Protein AF-A0A7S4NKN6-F1 (afdb_monomer)

Organism: NCBI:txid180227

Solvent-accessible surface area (backbone atoms only — not comparable to full-atom values): 6302 Å² total; per-residue (Å²): 134,82,79,82,77,83,79,79,69,49,78,44,83,34,17,87,43,67,67,59,41,53,52,51,54,52,53,52,48,53,54,47,54,75,71,46,76,62,49,96,92,39,101,59,58,79,78,75,58,70,44,78,43,68,45,63,37,67,64,44,52,49,22,59,76,71,64,37,59,69,61,40,53,46,52,67,59,51,69,74,57,56,79,89,78,58,84,87,81,88,77,87,83,80,84,79,131

Nearest PDB structures (foldseek):
  2zsk-assembly1_B  TM=7.047E-01  e=9.360E-02  Pyrococcus horikoshii OT3
  3ugt-assembly2_C  TM=3.953E-01  e=3.297E+00  Saccharomyces cerevisiae S288C

Sequence (97 aa):
MSSEKKVPVVGILTGISYVSGIDYYSNINEIYTSLVPKHPDEPMAPNPPLLMSSINCADYAHGLCEKDWERVIKLFFSSSLDPCLFHPVFLFLTFSS

Structure (mmCIF, N/CA/C/O backbone):
data_AF-A0A7S4NKN6-F1
#
_entry.id   AF-A0A7S4NKN6-F1
#
loop_
_atom_site.group_PDB
_atom_site.id
_atom_site.type_symbol
_atom_site.label_atom_id
_atom_site.label_alt_id
_atom_site.label_comp_id
_atom_site.label_asym_id
_atom_site.label_entity_id
_atom_site.label_seq_id
_atom_site.pdbx_PDB_ins_code
_atom_site.Cartn_x
_atom_site.Cartn_y
_atom_site.Cartn_z
_atom_site.occupancy
_atom_site.B_iso_or_equiv
_atom_site.auth_seq_id
_atom_site.auth_comp_id
_atom_site.auth_asym_id
_atom_site.auth_atom_id
_atom_site.pdbx_PDB_model_num
ATOM 1 N N . MET A 1 1 ? -33.092 10.106 17.250 1.00 37.88 1 MET A N 1
ATOM 2 C CA . MET A 1 1 ? -32.488 9.643 15.982 1.00 37.88 1 MET A CA 1
ATOM 3 C C . MET A 1 1 ? -31.014 9.997 16.012 1.00 37.88 1 MET A C 1
ATOM 5 O O . MET A 1 1 ? -30.687 11.166 15.852 1.00 37.88 1 MET A O 1
ATOM 9 N N . SER A 1 2 ? -30.142 9.036 16.329 1.00 44.53 2 SER A N 1
ATOM 10 C CA . SER A 1 2 ? -28.69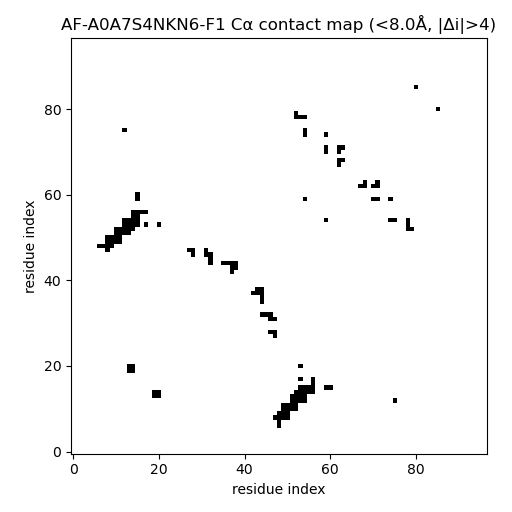5 9.240 16.228 1.00 44.53 2 SER A CA 1
ATOM 11 C C . SER A 1 2 ? -28.314 9.230 14.752 1.00 44.53 2 SER A C 1
ATOM 13 O O . SER A 1 2 ? -28.629 8.275 14.045 1.00 44.53 2 SER A O 1
ATOM 15 N N . SER A 1 3 ? -27.672 10.289 14.279 1.00 54.44 3 SER A N 1
ATOM 16 C CA . SER A 1 3 ? -27.016 10.293 12.978 1.00 54.44 3 SER A CA 1
ATOM 17 C C . SER A 1 3 ? -25.928 9.215 12.968 1.00 54.44 3 SER A C 1
ATOM 19 O O . SER A 1 3 ? -24.989 9.274 13.762 1.00 54.44 3 SER A O 1
ATOM 21 N N . GLU A 1 4 ? -26.052 8.212 12.096 1.00 60.62 4 GLU A N 1
ATOM 22 C CA . GLU A 1 4 ? -24.955 7.283 11.817 1.00 60.62 4 GLU A CA 1
ATOM 23 C C . GLU A 1 4 ? -23.761 8.092 11.301 1.00 60.62 4 GLU A C 1
ATOM 25 O O . GLU A 1 4 ? -23.796 8.687 10.220 1.00 60.62 4 GLU A O 1
ATOM 30 N N . LYS A 1 5 ? -22.693 8.160 12.100 1.00 66.75 5 LYS A N 1
ATOM 31 C CA . LYS A 1 5 ? -21.423 8.720 11.646 1.00 66.75 5 LYS A CA 1
ATOM 32 C C . LYS A 1 5 ? -20.816 7.744 10.649 1.00 66.75 5 LYS A C 1
ATOM 34 O O . LYS A 1 5 ? -20.393 6.655 11.021 1.00 66.75 5 LYS A O 1
ATOM 39 N N . LYS A 1 6 ? -20.752 8.157 9.384 1.00 76.06 6 LYS A N 1
ATOM 40 C CA . LYS A 1 6 ? -20.067 7.406 8.333 1.00 76.06 6 LYS A CA 1
ATOM 41 C C . LYS A 1 6 ? -18.591 7.260 8.710 1.00 76.06 6 LYS A C 1
ATOM 43 O O . LYS A 1 6 ? -17.887 8.263 8.828 1.00 76.06 6 LYS A O 1
ATOM 48 N N . VAL A 1 7 ? -18.142 6.028 8.932 1.00 78.06 7 VAL A N 1
ATOM 49 C CA . VAL A 1 7 ? -16.738 5.748 9.250 1.00 78.06 7 VAL A CA 1
ATOM 50 C C . VAL A 1 7 ? -15.919 5.922 7.964 1.00 78.06 7 VAL A C 1
ATOM 52 O O . VAL A 1 7 ? -16.274 5.324 6.945 1.00 78.06 7 VAL A O 1
ATOM 55 N N . PRO A 1 8 ? -14.873 6.767 7.955 1.00 85.94 8 PRO A N 1
ATOM 56 C CA . PRO A 1 8 ? -14.046 6.961 6.769 1.00 85.94 8 PRO A CA 1
ATOM 57 C C . PRO A 1 8 ? -13.258 5.685 6.452 1.00 85.94 8 PRO A C 1
ATOM 59 O O . PRO A 1 8 ? -12.688 5.079 7.354 1.00 85.94 8 PRO A O 1
ATOM 62 N N . VAL A 1 9 ? -13.215 5.302 5.173 1.00 89.94 9 VAL A N 1
ATOM 63 C CA . VAL A 1 9 ? -12.437 4.156 4.671 1.00 89.94 9 VAL A CA 1
ATOM 64 C C . VAL A 1 9 ? -11.098 4.659 4.141 1.00 89.94 9 VAL A C 1
ATOM 66 O O . VAL A 1 9 ? -11.068 5.632 3.385 1.00 89.94 9 VAL A O 1
ATOM 69 N N . VAL A 1 10 ? -10.000 3.995 4.500 1.00 89.06 10 VAL A N 1
ATOM 70 C CA . VAL A 1 10 ? -8.665 4.319 3.974 1.00 89.06 10 VAL A CA 1
ATOM 71 C C . VAL A 1 10 ? -8.349 3.415 2.786 1.00 89.06 10 VAL A C 1
ATOM 73 O O . VAL A 1 10 ? -8.360 2.195 2.915 1.00 89.06 10 VAL A O 1
ATOM 76 N N . GLY A 1 11 ? -8.061 4.018 1.632 1.00 90.44 11 GLY A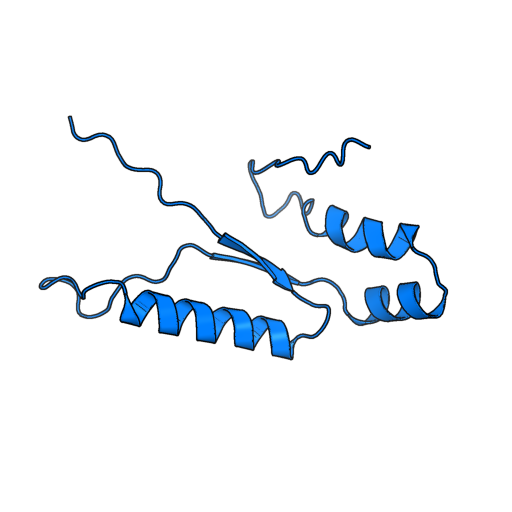 N 1
ATOM 77 C CA . GLY A 1 11 ? -7.570 3.319 0.444 1.00 90.44 11 GLY A CA 1
ATOM 78 C C . GLY A 1 11 ? -6.043 3.287 0.404 1.00 90.44 11 GLY A C 1
ATOM 79 O O . GLY A 1 11 ? -5.401 4.323 0.559 1.00 90.44 11 GLY A O 1
ATOM 80 N N . ILE A 1 12 ? -5.463 2.113 0.173 1.00 88.69 12 ILE A N 1
ATOM 81 C CA . ILE A 1 12 ? -4.021 1.886 0.083 1.00 88.69 12 ILE A CA 1
ATOM 82 C C . ILE A 1 12 ? -3.727 1.250 -1.272 1.00 88.69 12 ILE A C 1
ATOM 84 O O . ILE A 1 12 ? -4.134 0.120 -1.547 1.00 88.69 12 ILE A O 1
ATOM 88 N N . LEU A 1 13 ? -3.000 1.973 -2.117 1.00 87.88 13 LEU A N 1
ATOM 89 C CA . LEU A 1 13 ? -2.467 1.427 -3.356 1.00 87.88 13 LEU A CA 1
ATOM 90 C C . LEU A 1 13 ? -1.049 0.903 -3.099 1.00 87.88 13 LEU A C 1
ATOM 92 O O . LEU A 1 13 ? -0.145 1.662 -2.754 1.00 87.88 13 LEU A O 1
ATOM 96 N N . THR A 1 14 ? -0.877 -0.405 -3.232 1.00 87.62 14 THR A N 1
ATOM 97 C CA . THR A 1 14 ? 0.356 -1.153 -2.973 1.00 87.62 14 THR A CA 1
ATOM 98 C C . THR A 1 14 ? 0.884 -1.761 -4.279 1.00 87.62 14 THR A C 1
ATOM 100 O O . THR A 1 14 ? 0.443 -1.397 -5.369 1.00 87.62 14 THR A O 1
ATOM 103 N N . GLY A 1 15 ? 1.861 -2.668 -4.207 1.00 79.88 15 GLY A N 1
ATOM 104 C CA . GLY A 1 15 ? 2.338 -3.394 -5.388 1.00 79.88 15 GLY A CA 1
ATOM 105 C C . GLY A 1 15 ? 3.512 -2.748 -6.120 1.00 79.88 15 GLY A C 1
ATOM 106 O O . GLY A 1 15 ? 4.009 -3.319 -7.079 1.00 79.88 15 GLY A O 1
ATOM 107 N N . ILE A 1 16 ? 4.040 -1.616 -5.638 1.00 82.06 16 ILE A N 1
ATOM 108 C CA . ILE A 1 16 ? 5.416 -1.190 -5.976 1.00 82.06 16 ILE A CA 1
ATOM 109 C C . ILE A 1 16 ? 6.425 -2.182 -5.364 1.00 82.06 16 ILE A C 1
ATOM 111 O O . ILE A 1 16 ? 7.458 -2.493 -5.949 1.00 82.06 16 ILE A O 1
ATOM 115 N N . SER A 1 17 ? 6.072 -2.734 -4.201 1.00 78.69 17 SER A N 1
ATOM 116 C CA . SER A 1 17 ? 6.649 -3.927 -3.587 1.00 78.69 17 SER A CA 1
ATOM 117 C C . SER A 1 17 ? 5.531 -4.660 -2.841 1.00 78.69 17 SER A C 1
ATOM 119 O O . SER A 1 17 ? 4.687 -4.022 -2.214 1.00 78.69 17 SER A O 1
ATOM 121 N N . TYR A 1 18 ? 5.496 -5.993 -2.907 1.00 76.31 18 TYR A N 1
ATOM 122 C CA . TYR A 1 18 ? 4.529 -6.786 -2.133 1.00 76.31 18 TYR A CA 1
ATOM 123 C C . TYR A 1 18 ? 4.770 -6.653 -0.622 1.00 76.31 18 TYR A C 1
ATOM 125 O O . TYR A 1 18 ? 3.823 -6.552 0.155 1.00 76.31 18 TYR A O 1
ATOM 133 N N . VAL A 1 19 ? 6.043 -6.588 -0.217 1.00 83.94 19 VAL A N 1
ATOM 134 C CA . VAL A 1 19 ? 6.447 -6.510 1.195 1.00 83.94 19 VAL A CA 1
ATOM 135 C C . VAL A 1 19 ? 5.892 -5.245 1.846 1.00 83.94 19 VAL A C 1
ATOM 137 O O . VAL A 1 19 ? 5.265 -5.324 2.897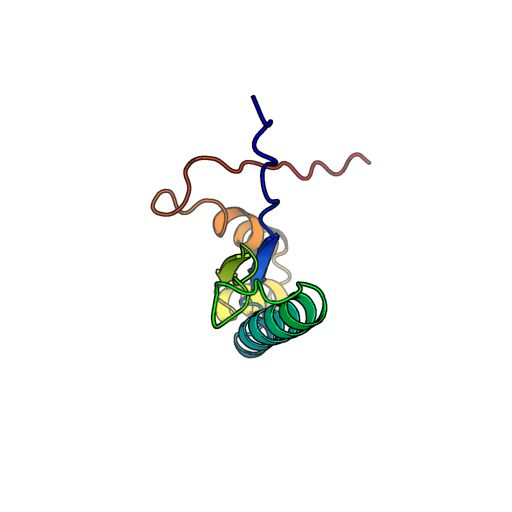 1.00 83.94 19 VAL A O 1
ATOM 140 N N . SER A 1 20 ? 6.001 -4.097 1.169 1.00 82.44 20 SER A N 1
ATOM 141 C CA . SER A 1 20 ? 5.488 -2.839 1.719 1.00 82.44 20 SER A CA 1
ATOM 142 C C . SER A 1 20 ? 3.968 -2.845 1.887 1.00 82.44 20 SER A C 1
ATOM 144 O O . SER A 1 20 ? 3.458 -2.218 2.809 1.00 82.44 20 SER A O 1
ATOM 146 N N . GLY A 1 21 ? 3.231 -3.580 1.046 1.00 86.50 21 GLY A N 1
ATOM 147 C CA . GLY A 1 21 ? 1.788 -3.753 1.208 1.00 86.50 21 GLY A CA 1
ATOM 148 C C . GLY A 1 21 ? 1.421 -4.433 2.529 1.00 86.50 21 GLY A C 1
ATOM 149 O O . GLY A 1 21 ? 0.540 -3.948 3.237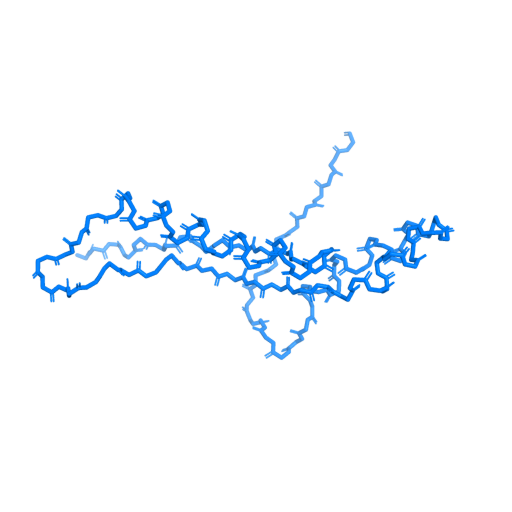 1.00 86.50 21 GLY A O 1
ATOM 150 N N . ILE A 1 22 ? 2.127 -5.507 2.892 1.00 89.44 22 ILE A N 1
ATOM 151 C CA . ILE A 1 22 ? 1.934 -6.193 4.180 1.00 89.44 22 ILE A CA 1
ATOM 152 C C . ILE A 1 22 ? 2.278 -5.258 5.339 1.00 89.44 22 ILE A C 1
ATOM 154 O O . ILE A 1 22 ? 1.505 -5.154 6.294 1.00 89.44 22 ILE A O 1
ATOM 158 N N . ASP A 1 23 ? 3.402 -4.549 5.236 1.00 92.00 23 ASP A N 1
ATOM 159 C CA . ASP A 1 23 ? 3.869 -3.652 6.292 1.00 92.00 23 ASP A CA 1
ATOM 160 C C . ASP A 1 23 ? 2.864 -2.522 6.553 1.00 92.00 23 ASP A C 1
ATOM 162 O O . ASP A 1 23 ? 2.604 -2.179 7.707 1.00 92.00 23 ASP A O 1
ATOM 166 N N . TYR A 1 24 ? 2.244 -1.966 5.504 1.00 90.56 24 TYR A N 1
ATOM 167 C CA . TYR A 1 24 ? 1.173 -0.981 5.668 1.00 90.56 24 TYR A CA 1
ATOM 168 C C . TYR A 1 24 ? -0.031 -1.569 6.399 1.00 90.56 24 TYR A C 1
ATOM 170 O O . TYR A 1 24 ? -0.543 -0.938 7.322 1.00 90.56 24 TYR A O 1
ATOM 178 N N . TYR A 1 25 ? -0.469 -2.773 6.026 1.00 91.00 25 TYR A N 1
ATOM 179 C CA . TYR A 1 25 ? -1.591 -3.423 6.697 1.00 91.00 25 TYR A CA 1
ATOM 180 C C . TYR A 1 25 ? -1.306 -3.649 8.188 1.00 91.00 25 TYR A C 1
ATOM 182 O O . TYR A 1 25 ? -2.120 -3.247 9.021 1.00 91.00 25 TYR A O 1
ATOM 190 N N . SER A 1 26 ? -0.157 -4.242 8.536 1.00 92.75 26 SER A N 1
ATOM 191 C CA . SER A 1 26 ? 0.185 -4.548 9.934 1.00 92.75 26 SER A CA 1
ATOM 192 C C . SER A 1 26 ? 0.276 -3.279 10.774 1.00 92.75 26 SER A C 1
ATOM 194 O O . SER A 1 26 ? -0.451 -3.134 11.756 1.00 92.75 26 SER A O 1
ATOM 196 N N . ASN A 1 27 ? 1.078 -2.306 10.330 1.00 93.50 27 ASN A N 1
ATOM 197 C CA . ASN A 1 27 ? 1.319 -1.080 11.089 1.00 93.50 27 ASN A CA 1
ATOM 198 C C . ASN A 1 27 ? 0.037 -0.264 11.303 1.00 93.50 27 ASN A C 1
ATOM 200 O O . ASN A 1 27 ? -0.179 0.270 12.389 1.00 93.50 27 ASN A O 1
ATOM 204 N N . ILE A 1 28 ? -0.842 -0.171 10.296 1.00 91.94 28 ILE A N 1
ATOM 205 C CA . ILE A 1 28 ? -2.113 0.554 10.444 1.00 91.94 28 ILE A CA 1
ATOM 206 C C . ILE A 1 28 ? -3.017 -0.138 11.465 1.00 91.94 28 ILE A C 1
ATOM 208 O O . ILE A 1 28 ? -3.600 0.542 12.309 1.00 91.94 28 ILE A O 1
ATOM 212 N N . ASN A 1 29 ? -3.125 -1.468 11.418 1.00 91.00 29 ASN A N 1
ATOM 213 C CA . ASN A 1 29 ? -3.932 -2.220 12.380 1.00 91.00 29 ASN A CA 1
ATOM 214 C C . ASN A 1 29 ? -3.368 -2.108 13.804 1.00 91.00 29 ASN A C 1
ATOM 216 O O . ASN A 1 29 ? -4.136 -1.914 14.746 1.00 91.00 29 ASN A O 1
ATOM 220 N N . GLU A 1 30 ? -2.048 -2.173 13.971 1.00 91.75 30 GLU A N 1
ATOM 221 C CA . GLU A 1 30 ? -1.382 -2.015 15.269 1.00 91.75 30 GLU A CA 1
ATOM 222 C C . GLU A 1 30 ? -1.622 -0.625 15.864 1.00 91.75 30 GLU A C 1
ATOM 224 O O . GLU A 1 30 ? -2.074 -0.503 17.007 1.00 91.75 30 GLU A O 1
ATOM 229 N N . ILE A 1 31 ? -1.405 0.429 15.070 1.00 91.06 31 ILE A N 1
ATOM 230 C CA . ILE A 1 31 ? -1.658 1.811 15.488 1.00 91.06 31 ILE A CA 1
ATOM 231 C C . ILE A 1 31 ? -3.140 1.995 15.821 1.00 91.06 31 ILE A C 1
ATOM 233 O O . ILE A 1 31 ? -3.462 2.520 16.886 1.00 91.06 31 ILE A O 1
ATOM 237 N N . TYR A 1 32 ? -4.052 1.533 14.963 1.00 89.31 32 TYR A N 1
ATOM 238 C CA . TYR A 1 32 ? -5.491 1.655 15.198 1.00 89.31 32 TYR A CA 1
ATOM 239 C C . TYR A 1 32 ? -5.912 0.957 16.494 1.00 89.31 32 TYR A C 1
ATOM 241 O O . TYR A 1 32 ? -6.592 1.554 17.326 1.00 89.31 32 TYR A O 1
ATOM 249 N N . THR A 1 33 ? -5.436 -0.268 16.713 1.00 87.38 33 THR A N 1
ATOM 250 C CA . THR A 1 33 ? -5.731 -1.049 17.921 1.00 87.38 33 THR A CA 1
ATOM 251 C C . THR A 1 33 ? -5.169 -0.390 19.182 1.00 87.38 33 THR A C 1
ATOM 253 O O . THR A 1 33 ? -5.761 -0.514 20.251 1.00 87.38 33 THR A O 1
ATOM 256 N N . SER A 1 34 ? -4.054 0.343 19.082 1.00 87.81 34 SER A N 1
ATOM 257 C CA . SER A 1 34 ? -3.506 1.110 20.211 1.00 87.81 34 SER A CA 1
ATOM 258 C C . SER A 1 34 ? -4.356 2.333 20.588 1.00 87.81 34 SER 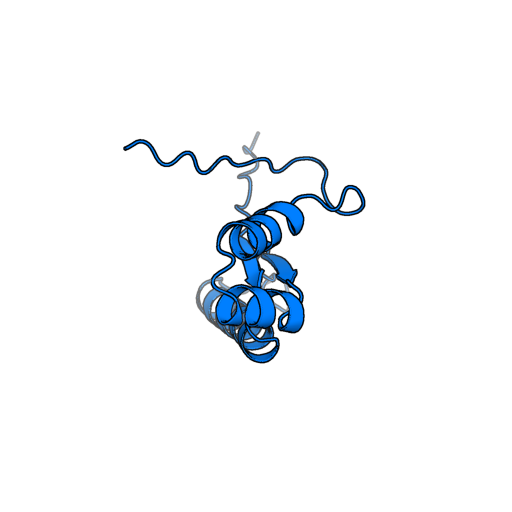A C 1
ATOM 260 O O . SER A 1 34 ? -4.332 2.770 21.738 1.00 87.81 34 SER A O 1
ATOM 262 N N . LEU A 1 35 ? -5.109 2.880 19.629 1.00 88.00 35 LEU A N 1
ATOM 263 C CA . LEU A 1 35 ? -5.891 4.108 19.781 1.00 88.00 35 LEU A CA 1
ATOM 264 C C . LEU A 1 35 ? -7.367 3.841 20.083 1.00 88.00 35 LEU A C 1
ATOM 266 O O . LEU A 1 35 ? -8.020 4.670 20.718 1.00 88.00 35 LEU A O 1
ATOM 270 N N . VAL A 1 36 ? -7.907 2.714 19.613 1.00 83.12 36 VAL A N 1
ATOM 271 C CA . VAL A 1 36 ? -9.314 2.365 19.798 1.00 83.12 36 VAL A CA 1
ATOM 272 C C . VAL A 1 36 ? -9.479 1.533 21.068 1.00 83.12 36 VAL A C 1
ATOM 274 O O . VAL A 1 36 ? -8.958 0.419 21.152 1.00 83.12 36 VAL A O 1
ATOM 277 N N . PRO A 1 37 ? -10.205 2.052 22.075 1.00 73.50 37 PRO A N 1
ATOM 278 C CA . PRO A 1 37 ? -10.436 1.314 23.302 1.00 73.50 37 PRO A CA 1
ATOM 279 C C . PRO A 1 37 ? -11.252 0.056 23.009 1.00 73.50 37 PRO A C 1
ATOM 281 O O . PRO A 1 37 ? -12.210 0.077 22.236 1.00 73.50 37 PRO A O 1
ATOM 284 N N . LYS A 1 38 ? -10.881 -1.044 23.665 1.00 76.88 38 LYS A N 1
ATOM 285 C CA . LYS A 1 38 ? -11.648 -2.290 23.610 1.00 76.88 38 LYS A CA 1
ATOM 286 C C . LYS A 1 38 ? -13.020 -2.050 24.232 1.00 76.88 38 LYS A C 1
ATOM 288 O O . LYS A 1 38 ? -13.104 -1.527 25.346 1.00 76.88 38 LYS A O 1
ATOM 293 N N . HIS A 1 39 ? -14.081 -2.417 23.520 1.00 74.88 39 HIS A N 1
ATOM 294 C CA . HIS A 1 39 ? -15.421 -2.368 24.088 1.00 74.88 39 HIS A CA 1
ATOM 295 C C . HIS A 1 39 ? -15.540 -3.452 25.176 1.00 74.88 39 HIS A C 1
ATOM 297 O O . HIS A 1 39 ? -15.031 -4.551 24.967 1.00 74.88 39 HIS A O 1
ATOM 303 N N . PRO A 1 40 ? -16.192 -3.195 26.325 1.00 75.38 40 PRO A N 1
ATOM 304 C CA . PRO A 1 40 ? -16.339 -4.197 27.388 1.00 75.38 40 PRO A CA 1
ATOM 305 C C . PRO A 1 40 ? -17.021 -5.490 26.920 1.00 75.38 40 PRO A C 1
ATOM 307 O O . PRO A 1 40 ? -16.744 -6.561 27.453 1.00 75.38 40 PRO A O 1
ATOM 310 N N . ASP A 1 41 ? -17.889 -5.370 25.913 1.00 82.06 41 ASP A N 1
ATOM 311 C CA . ASP A 1 41 ? -18.690 -6.470 25.368 1.00 82.06 41 ASP A CA 1
ATOM 312 C 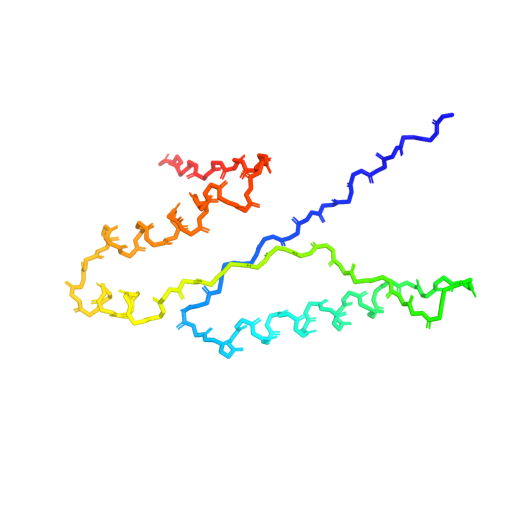C . ASP A 1 41 ? -18.034 -7.171 24.165 1.00 82.06 41 ASP A C 1
ATOM 314 O O . ASP A 1 41 ? -18.555 -8.176 23.683 1.00 82.06 41 ASP A O 1
ATOM 318 N N . GLU A 1 42 ? -16.896 -6.667 23.672 1.00 78.00 42 GLU A N 1
ATOM 319 C CA . GLU A 1 42 ? -16.180 -7.254 22.537 1.00 78.00 42 GLU A CA 1
ATOM 320 C C . GLU A 1 42 ? -14.790 -7.749 22.967 1.00 78.00 42 GLU A C 1
ATOM 322 O O . GLU A 1 42 ? -13.983 -6.984 23.499 1.00 78.00 42 GLU A O 1
ATOM 327 N N . PRO A 1 43 ? -14.446 -9.025 22.713 1.00 77.94 43 PRO A N 1
ATOM 328 C CA . PRO A 1 43 ? -13.157 -9.579 23.129 1.00 77.94 43 PRO A CA 1
ATOM 329 C C . PRO A 1 43 ? -11.961 -8.969 22.375 1.00 77.94 43 PRO A C 1
ATOM 331 O O . PRO A 1 43 ? -10.820 -9.081 22.831 1.00 77.94 43 PRO A O 1
ATOM 334 N N . MET A 1 44 ? -12.198 -8.328 21.227 1.00 77.12 44 MET A N 1
ATOM 335 C CA . MET A 1 44 ? -11.182 -7.686 20.393 1.00 77.12 44 MET A CA 1
ATOM 336 C C . MET A 1 44 ? -11.706 -6.357 19.854 1.00 77.12 44 MET A C 1
ATOM 338 O O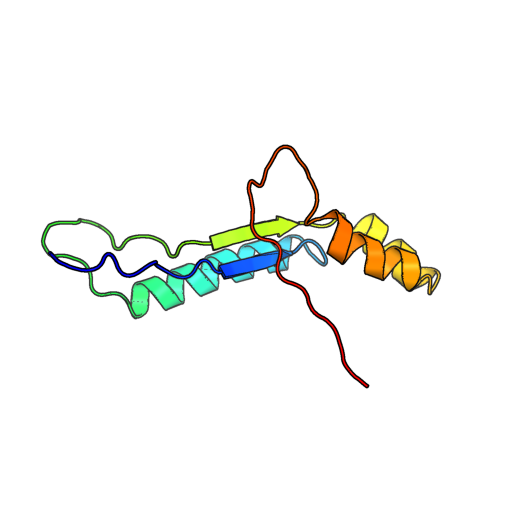 . MET A 1 44 ? -12.900 -6.223 19.614 1.00 77.12 44 MET A O 1
ATOM 342 N N . ALA A 1 45 ? -10.808 -5.391 19.649 1.00 80.44 45 ALA A N 1
ATOM 343 C CA . ALA A 1 45 ? -11.162 -4.154 18.963 1.00 80.44 45 ALA A CA 1
ATOM 344 C C . ALA A 1 45 ? -11.495 -4.447 17.484 1.00 80.44 45 ALA A C 1
ATOM 346 O O . ALA A 1 45 ? -10.891 -5.354 16.900 1.00 80.44 45 ALA A O 1
ATOM 347 N N . PRO A 1 46 ? -12.419 -3.694 16.865 1.00 83.44 46 PRO A N 1
ATOM 348 C CA . PRO A 1 46 ? -12.687 -3.822 15.440 1.00 83.44 46 PRO A CA 1
ATOM 349 C C . PRO A 1 46 ? -11.452 -3.427 14.625 1.00 83.44 46 PRO A C 1
ATOM 351 O O . PRO A 1 46 ? -10.666 -2.577 15.039 1.00 83.44 46 PRO A O 1
ATOM 354 N N . ASN A 1 47 ? -11.298 -4.008 13.437 1.00 85.31 47 ASN A N 1
ATOM 355 C CA . ASN A 1 47 ? -10.271 -3.560 12.499 1.00 85.31 47 ASN A CA 1
ATOM 356 C C . ASN A 1 47 ? -10.691 -2.227 11.852 1.00 85.31 47 ASN A C 1
ATOM 358 O O . ASN A 1 47 ? -11.887 -2.001 11.627 1.00 85.31 47 ASN A O 1
ATOM 362 N N . PRO A 1 48 ? -9.734 -1.356 11.490 1.00 88.94 48 PRO A N 1
ATOM 363 C CA . PRO A 1 48 ? -10.033 -0.185 10.684 1.00 88.94 48 PRO A CA 1
ATOM 364 C C . PRO A 1 48 ? -10.620 -0.603 9.324 1.00 88.94 48 PRO A C 1
ATOM 366 O O . PRO A 1 48 ? -10.190 -1.603 8.742 1.00 88.94 48 PRO A O 1
ATOM 369 N N . PRO A 1 49 ? -11.569 0.164 8.763 1.00 90.19 49 PRO A N 1
ATOM 370 C CA . PRO A 1 49 ? -12.051 -0.073 7.410 1.00 90.19 49 PRO A CA 1
ATOM 371 C C . PRO A 1 49 ? -10.979 0.337 6.390 1.00 90.19 49 PRO A C 1
ATOM 373 O O . PRO A 1 49 ? -10.744 1.524 6.142 1.00 90.19 49 PRO A O 1
ATOM 376 N N . LEU A 1 50 ? -10.331 -0.666 5.797 1.00 91.06 50 LEU A N 1
ATOM 377 C CA . LEU A 1 50 ? -9.261 -0.508 4.814 1.00 91.06 50 LEU A CA 1
ATOM 378 C C . LEU A 1 50 ? -9.668 -1.104 3.465 1.00 91.06 50 LEU A C 1
ATOM 380 O O . LEU A 1 50 ? -10.250 -2.186 3.401 1.00 91.06 50 LEU A O 1
ATOM 384 N N . LEU A 1 51 ? -9.298 -0.419 2.387 1.00 91.25 51 LEU A N 1
ATOM 385 C CA . LEU A 1 51 ? -9.318 -0.938 1.028 1.00 91.25 51 LEU A CA 1
ATOM 386 C C . LEU A 1 51 ? -7.885 -1.012 0.516 1.00 91.25 51 LEU A C 1
ATOM 388 O O . LEU A 1 51 ? -7.188 -0.003 0.513 1.00 91.25 51 LEU A O 1
ATOM 392 N N . MET A 1 52 ? -7.455 -2.177 0.045 1.00 88.12 52 MET A N 1
ATOM 393 C CA . MET A 1 52 ? -6.110 -2.357 -0.496 1.00 88.12 52 MET A CA 1
ATOM 394 C C . MET A 1 52 ? -6.185 -2.880 -1.926 1.00 88.12 52 MET A C 1
ATOM 396 O O . MET A 1 52 ? -6.891 -3.849 -2.192 1.00 88.12 52 MET A O 1
ATOM 400 N N . SER A 1 53 ? -5.450 -2.245 -2.834 1.00 87.56 53 SER A N 1
ATOM 401 C CA . SER A 1 53 ? -5.276 -2.682 -4.223 1.00 87.56 53 SER A CA 1
ATOM 402 C C . SER A 1 53 ? -3.784 -2.753 -4.521 1.00 87.56 53 SER A C 1
ATOM 404 O O . SER A 1 53 ? -3.038 -1.895 -4.060 1.00 87.56 53 SER A O 1
ATOM 406 N N . SER A 1 54 ? -3.333 -3.774 -5.246 1.00 88.06 54 SER A N 1
ATOM 407 C CA . SER A 1 54 ? -1.918 -3.967 -5.576 1.00 88.06 54 SER A CA 1
ATOM 408 C C . SER A 1 54 ? -1.724 -3.887 -7.079 1.00 88.06 54 SER A C 1
ATOM 410 O O . SER A 1 54 ? -2.373 -4.617 -7.823 1.00 88.06 54 SER A O 1
ATOM 412 N N . ILE A 1 55 ? -0.776 -3.063 -7.519 1.00 88.56 55 ILE A N 1
ATOM 413 C CA . ILE A 1 55 ? -0.354 -3.031 -8.922 1.00 88.56 55 ILE A CA 1
ATOM 414 C C . ILE A 1 55 ? 0.618 -4.179 -9.226 1.00 88.56 55 ILE A C 1
ATOM 416 O O . ILE A 1 55 ? 1.255 -4.727 -8.322 1.00 88.56 55 ILE A O 1
ATOM 420 N N . ASN A 1 56 ? 0.768 -4.535 -10.504 1.00 87.56 56 ASN A N 1
ATOM 421 C CA . ASN A 1 56 ? 1.827 -5.446 -10.930 1.00 87.56 56 ASN A CA 1
ATOM 422 C C . ASN A 1 56 ? 3.189 -4.733 -10.852 1.00 87.56 56 ASN A C 1
ATOM 424 O O . ASN A 1 56 ? 3.475 -3.830 -11.644 1.00 87.56 56 ASN A O 1
ATOM 428 N N . CYS A 1 57 ? 4.040 -5.157 -9.914 1.00 89.44 57 CYS A N 1
ATOM 429 C CA . CYS A 1 57 ? 5.360 -4.560 -9.700 1.00 89.44 57 CYS A CA 1
ATOM 430 C C . CYS A 1 57 ? 6.264 -4.659 -10.935 1.00 89.44 57 CYS A C 1
ATOM 432 O O . CYS A 1 57 ? 7.060 -3.752 -11.181 1.00 89.44 57 CYS A O 1
ATOM 434 N N . ALA A 1 58 ? 6.131 -5.728 -11.726 1.00 89.50 58 ALA A N 1
ATOM 435 C CA . ALA A 1 58 ? 6.940 -5.939 -12.919 1.00 89.50 58 ALA A CA 1
ATOM 436 C C . ALA A 1 58 ? 6.590 -4.918 -14.007 1.00 89.50 58 ALA A C 1
ATOM 438 O O . ALA A 1 58 ? 7.489 -4.304 -14.577 1.00 89.50 58 ALA A O 1
ATOM 439 N N . ASP A 1 59 ? 5.297 -4.678 -14.242 1.00 89.62 59 ASP A N 1
ATOM 440 C CA . ASP A 1 59 ? 4.832 -3.680 -15.212 1.00 89.62 59 ASP A CA 1
ATOM 441 C C . ASP A 1 59 ? 5.224 -2.261 -14.802 1.00 89.62 59 ASP A C 1
ATOM 443 O O . ASP A 1 59 ? 5.647 -1.462 -15.640 1.00 89.62 59 ASP A O 1
ATOM 447 N N . TYR A 1 60 ? 5.128 -1.965 -13.504 1.00 89.88 60 TYR A N 1
ATOM 448 C CA . TYR A 1 60 ? 5.571 -0.695 -12.943 1.00 89.88 60 TYR A CA 1
ATOM 449 C C . TYR A 1 60 ? 7.079 -0.486 -13.137 1.00 89.88 60 TYR A C 1
ATOM 451 O O . TYR A 1 60 ? 7.495 0.536 -13.682 1.00 89.88 60 TYR A O 1
ATOM 459 N N . ALA A 1 61 ? 7.902 -1.464 -12.746 1.00 91.38 61 ALA A N 1
ATOM 460 C CA . ALA A 1 61 ? 9.355 -1.386 -12.881 1.00 91.38 61 ALA A CA 1
ATOM 461 C C . ALA A 1 61 ? 9.789 -1.269 -14.348 1.00 91.38 61 ALA A C 1
ATOM 463 O O . ALA A 1 61 ? 10.677 -0.483 -14.669 1.00 91.38 61 ALA A O 1
ATOM 464 N N . HIS A 1 62 ? 9.131 -2.002 -15.243 1.00 93.62 62 HIS A N 1
ATOM 465 C CA . HIS A 1 62 ? 9.402 -1.938 -16.670 1.00 93.62 62 HIS A CA 1
ATOM 466 C C . HIS A 1 62 ? 9.105 -0.544 -17.243 1.00 93.62 62 HIS A C 1
ATOM 468 O O . HIS A 1 62 ? 9.974 0.039 -17.889 1.00 93.62 62 HIS A O 1
ATOM 474 N N . GLY A 1 63 ? 7.947 0.046 -16.918 1.00 92.69 63 GLY A N 1
ATOM 475 C CA . GLY A 1 63 ? 7.621 1.418 -17.323 1.00 92.69 63 GLY A CA 1
ATOM 476 C C . GLY A 1 63 ? 8.618 2.457 -16.793 1.00 92.69 63 GLY A C 1
ATOM 477 O O . GLY A 1 63 ? 9.005 3.371 -17.521 1.00 92.69 63 GLY A O 1
ATOM 478 N N . LEU A 1 64 ? 9.111 2.286 -15.559 1.00 92.94 64 LEU A N 1
ATOM 479 C CA . LEU A 1 64 ? 10.172 3.137 -15.009 1.00 92.94 64 LEU A CA 1
ATOM 480 C C . LEU A 1 64 ? 11.493 3.001 -15.777 1.00 92.94 64 LEU A C 1
ATOM 482 O O . LEU A 1 64 ? 12.132 4.011 -16.075 1.00 92.94 64 LEU A O 1
ATOM 486 N N . CYS A 1 65 ? 11.911 1.772 -16.094 1.00 96.44 65 CYS A N 1
ATOM 487 C CA . CYS A 1 65 ? 13.136 1.507 -16.850 1.00 96.44 65 CYS A CA 1
ATOM 488 C C . CYS A 1 65 ? 13.093 2.135 -18.249 1.00 96.44 65 CYS A C 1
ATOM 490 O O . CYS A 1 65 ? 14.092 2.695 -18.701 1.00 96.44 65 CYS A O 1
ATOM 492 N N . GLU A 1 66 ? 11.935 2.086 -18.906 1.00 97.19 66 GLU A N 1
ATOM 493 C CA . GLU A 1 66 ? 11.713 2.666 -20.235 1.00 97.19 66 GLU A CA 1
ATOM 494 C C . GLU A 1 66 ? 11.456 4.181 -20.204 1.00 97.19 66 GLU A C 1
ATOM 496 O O . GLU A 1 66 ? 11.428 4.822 -21.254 1.00 97.19 66 GLU A O 1
ATOM 501 N N . LYS A 1 67 ? 11.314 4.776 -19.009 1.00 96.12 67 LYS A N 1
ATOM 502 C CA . LYS A 1 67 ? 10.878 6.169 -18.800 1.00 96.12 67 LYS A CA 1
ATOM 503 C C . LYS A 1 67 ? 9.520 6.469 -19.451 1.00 96.12 67 LYS A C 1
ATOM 505 O O . LYS A 1 67 ? 9.243 7.613 -19.816 1.00 96.12 67 LYS A O 1
ATOM 510 N N . ASP A 1 68 ? 8.670 5.452 -19.571 1.00 96.06 68 ASP A N 1
ATOM 511 C CA . ASP A 1 68 ? 7.298 5.572 -20.057 1.00 96.06 68 ASP A CA 1
ATOM 512 C C . ASP A 1 68 ? 6.383 6.009 -18.905 1.00 96.06 68 ASP A C 1
ATOM 514 O O . ASP A 1 68 ? 5.727 5.211 -18.225 1.00 96.06 68 ASP A O 1
ATOM 518 N N . TRP A 1 69 ? 6.370 7.318 -18.657 1.00 93.00 69 TRP A N 1
ATOM 519 C CA . TRP A 1 69 ? 5.576 7.910 -17.583 1.00 93.00 69 TRP A CA 1
ATOM 520 C C . TRP A 1 69 ? 4.072 7.757 -17.811 1.00 93.00 69 TRP A C 1
ATOM 522 O O . TRP A 1 69 ? 3.329 7.651 -16.838 1.00 93.00 69 TRP A O 1
ATOM 532 N N . GLU A 1 70 ? 3.608 7.693 -19.063 1.00 92.69 70 GLU A N 1
ATOM 533 C CA . GLU A 1 70 ? 2.188 7.485 -19.355 1.00 92.69 70 GLU A CA 1
ATOM 534 C C . GLU A 1 70 ? 1.724 6.098 -18.914 1.00 92.69 70 GLU A C 1
ATOM 536 O O . GLU A 1 70 ? 0.664 5.970 -18.295 1.00 92.69 70 GLU A O 1
ATOM 541 N N . ARG A 1 71 ? 2.515 5.057 -19.196 1.00 88.12 71 ARG A N 1
ATOM 542 C CA . ARG A 1 71 ? 2.235 3.694 -18.730 1.00 88.12 71 ARG A CA 1
ATOM 543 C C . ARG A 1 71 ? 2.255 3.609 -17.212 1.00 88.12 71 ARG A C 1
ATOM 545 O O . ARG A 1 71 ? 1.335 3.035 -16.632 1.00 88.12 71 ARG A O 1
ATOM 552 N N . VAL A 1 72 ? 3.264 4.205 -16.575 1.00 89.31 72 VAL A N 1
ATOM 553 C CA . VAL A 1 72 ? 3.371 4.241 -15.110 1.00 89.31 72 VAL A CA 1
ATOM 554 C C . VAL A 1 72 ? 2.127 4.889 -14.509 1.00 89.31 72 VAL A C 1
ATOM 556 O O . VAL A 1 72 ? 1.486 4.282 -13.660 1.00 89.31 72 VAL A O 1
ATOM 559 N N . ILE A 1 73 ? 1.726 6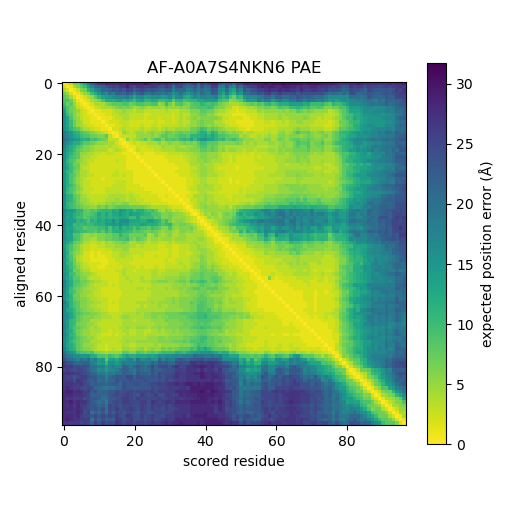.061 -15.008 1.00 90.19 73 ILE A N 1
ATOM 560 C CA . ILE A 1 73 ? 0.522 6.781 -14.577 1.00 90.19 73 ILE A CA 1
ATOM 561 C C . ILE A 1 73 ? -0.737 5.927 -14.770 1.00 90.19 73 ILE A C 1
ATOM 563 O O . ILE A 1 73 ? -1.541 5.807 -13.845 1.00 90.19 73 ILE A O 1
ATOM 567 N N . LYS A 1 74 ? -0.906 5.290 -15.936 1.00 88.25 74 LYS A N 1
ATOM 568 C CA . LYS A 1 74 ? -2.071 4.437 -16.218 1.00 88.25 74 LYS A CA 1
ATOM 569 C C . LYS A 1 74 ? -2.226 3.311 -15.202 1.00 88.25 74 LYS A C 1
ATOM 571 O O . LYS A 1 74 ? -3.357 3.056 -14.815 1.00 88.25 74 LYS A O 1
ATOM 576 N N . LEU A 1 75 ? -1.140 2.705 -14.717 1.00 86.06 75 LEU A N 1
ATOM 577 C CA . LEU A 1 75 ? -1.209 1.654 -13.692 1.00 86.06 75 LEU A CA 1
ATOM 578 C C . LEU A 1 75 ? -1.830 2.149 -12.375 1.00 86.06 75 LEU A C 1
ATOM 580 O O . LEU A 1 75 ? -2.564 1.401 -11.731 1.00 86.06 75 LEU A O 1
ATOM 584 N N . PHE A 1 76 ? -1.609 3.407 -11.982 1.00 82.31 76 PHE A N 1
ATOM 585 C CA . PHE A 1 76 ? -2.238 3.982 -10.784 1.00 82.31 76 PHE A CA 1
ATOM 586 C C . PHE A 1 76 ? -3.756 4.162 -10.957 1.00 82.31 76 PHE A C 1
ATOM 588 O O . PHE A 1 76 ? -4.526 3.917 -10.026 1.00 82.31 76 PHE A O 1
ATOM 595 N N . PHE A 1 77 ? -4.191 4.546 -12.159 1.00 79.06 77 PHE A N 1
ATOM 596 C CA . PHE A 1 77 ? -5.596 4.837 -12.466 1.00 79.06 77 PHE A CA 1
ATOM 597 C C . PHE A 1 77 ? -6.398 3.626 -12.973 1.00 79.06 77 PHE A C 1
ATOM 599 O O . PHE A 1 77 ? -7.620 3.606 -12.859 1.00 79.06 77 PHE A O 1
ATOM 606 N N . SER A 1 78 ? -5.747 2.595 -13.515 1.00 66.81 78 SER A N 1
ATOM 607 C CA . SER A 1 78 ? -6.407 1.351 -13.934 1.00 66.81 78 SER A CA 1
ATOM 608 C C . SER A 1 78 ? -6.708 0.447 -12.744 1.00 66.81 78 SER A C 1
ATOM 610 O O . SER A 1 78 ? -7.745 -0.205 -12.713 1.00 66.81 78 SER A O 1
ATOM 612 N N . SER A 1 79 ? -5.847 0.468 -11.724 1.00 56.22 79 SER A N 1
ATOM 613 C CA . SER A 1 79 ? -6.025 -0.289 -10.473 1.00 56.22 79 SER A CA 1
ATOM 614 C C . SER A 1 79 ? -7.187 0.221 -9.610 1.00 56.22 79 SER A C 1
ATOM 616 O O . SER A 1 79 ? -7.510 -0.374 -8.583 1.00 56.22 79 SER A O 1
ATOM 618 N N . SER A 1 80 ? -7.806 1.334 -10.022 1.00 51.25 80 SER A N 1
ATOM 619 C CA . SER A 1 80 ? -9.027 1.918 -9.458 1.00 51.25 80 SER A CA 1
ATOM 620 C C . SER A 1 80 ? -10.284 1.613 -10.295 1.00 51.25 80 SER A C 1
ATOM 622 O O . SER A 1 80 ? -11.369 2.072 -9.943 1.00 51.25 80 SER A O 1
ATOM 624 N N . LEU A 1 81 ? -10.164 0.834 -11.380 1.00 44.12 81 LEU A N 1
ATOM 625 C CA . LEU A 1 81 ? -11.215 0.618 -12.381 1.00 44.12 81 LEU A CA 1
ATOM 626 C C . LEU A 1 81 ? -11.531 -0.857 -12.675 1.00 44.12 81 LEU A C 1
ATOM 628 O O . LEU A 1 81 ? -12.147 -1.125 -13.702 1.00 44.12 81 LEU A O 1
ATOM 632 N N . ASP A 1 82 ? -11.195 -1.810 -11.799 1.00 43.22 82 ASP A N 1
ATOM 633 C CA . ASP A 1 82 ? -11.763 -3.158 -11.926 1.00 43.22 82 ASP A CA 1
ATOM 634 C C . ASP A 1 82 ? -13.279 -3.106 -11.640 1.00 43.22 82 ASP A C 1
ATOM 636 O O . ASP A 1 82 ? -13.690 -2.923 -10.486 1.00 43.22 82 ASP A O 1
ATOM 640 N N . PRO A 1 83 ? -14.149 -3.292 -12.655 1.00 44.88 83 PRO A N 1
ATOM 641 C CA . PRO A 1 83 ? -15.597 -3.159 -12.490 1.00 44.88 83 PRO A CA 1
ATOM 642 C C . PRO A 1 83 ? -16.196 -4.288 -11.640 1.00 44.88 83 PRO A C 1
ATOM 644 O O . PRO A 1 83 ? -17.355 -4.212 -11.241 1.00 44.88 83 PRO A O 1
ATOM 647 N N . CYS A 1 84 ? -15.411 -5.325 -11.333 1.00 43.97 84 CYS A N 1
ATOM 648 C CA . CYS A 1 84 ? -15.824 -6.418 -10.462 1.00 43.97 84 CYS A CA 1
ATOM 649 C C . CYS A 1 84 ? -15.717 -6.085 -8.966 1.00 43.97 84 CYS A C 1
ATOM 651 O O . CYS A 1 84 ? -16.265 -6.846 -8.170 1.00 43.97 84 CYS A O 1
ATOM 653 N N . LEU A 1 85 ? -15.040 -4.995 -8.565 1.00 42.81 85 LEU A N 1
ATOM 654 C CA . LEU A 1 85 ? -14.771 -4.730 -7.145 1.00 42.81 85 LEU A CA 1
ATOM 655 C C . LEU A 1 85 ? -15.388 -3.453 -6.560 1.00 42.81 85 LEU A C 1
ATOM 657 O O . LEU A 1 85 ? -15.485 -3.386 -5.339 1.00 42.81 85 LEU A O 1
ATOM 661 N N . PHE A 1 86 ? -15.834 -2.464 -7.347 1.00 39.69 86 PHE A N 1
ATOM 662 C CA . PHE A 1 86 ? -16.335 -1.204 -6.772 1.00 39.69 86 PHE A CA 1
ATOM 663 C C . PHE A 1 86 ? -17.581 -0.624 -7.455 1.00 39.69 86 PHE A C 1
ATOM 665 O O . PHE A 1 86 ? -17.540 -0.074 -8.553 1.00 39.69 86 PHE A O 1
ATOM 672 N N . HIS A 1 87 ? -18.687 -0.647 -6.711 1.00 29.83 87 HIS A N 1
ATOM 673 C CA . HIS A 1 87 ? -19.662 0.442 -6.691 1.00 29.83 87 HIS A CA 1
ATOM 674 C C . HIS A 1 87 ? -19.188 1.508 -5.677 1.00 29.83 87 HIS A C 1
ATOM 676 O O . HIS A 1 87 ? -18.478 1.197 -4.724 1.00 29.83 87 HIS A O 1
ATOM 682 N N . PRO A 1 88 ? -19.621 2.761 -5.837 1.00 43.56 88 PRO A N 1
ATOM 683 C CA . PRO A 1 88 ? -18.847 3.882 -6.349 1.00 43.56 88 PRO A CA 1
ATOM 684 C C . PRO A 1 88 ? -17.938 4.535 -5.290 1.00 43.56 88 PRO A C 1
ATOM 686 O O . PRO A 1 88 ? -18.422 5.056 -4.287 1.00 43.56 88 PRO A O 1
ATOM 689 N N . VAL A 1 89 ? -16.634 4.632 -5.559 1.00 38.31 89 VAL A N 1
ATOM 690 C CA . VAL A 1 89 ? -15.776 5.663 -4.944 1.00 38.31 89 VAL A CA 1
ATOM 691 C C . VAL A 1 89 ? -14.898 6.260 -6.039 1.00 38.31 89 VAL A C 1
ATOM 693 O O . VAL A 1 89 ? -13.729 5.935 -6.198 1.00 38.31 89 VAL A O 1
ATOM 696 N N . PHE A 1 90 ? -15.511 7.131 -6.837 1.00 37.16 90 PHE A N 1
ATOM 697 C CA . PHE A 1 90 ? -14.782 8.099 -7.646 1.00 37.16 90 PHE A CA 1
ATOM 698 C C . PHE A 1 90 ? -14.279 9.194 -6.701 1.00 37.16 90 PHE A C 1
ATOM 700 O O . PHE A 1 90 ? -15.094 9.896 -6.099 1.00 37.16 90 PHE A O 1
ATOM 707 N N . LEU A 1 91 ? -12.963 9.383 -6.591 1.00 35.00 91 LEU A N 1
ATOM 708 C CA . LEU A 1 91 ? -12.432 10.667 -6.146 1.00 35.00 91 LEU A CA 1
ATOM 709 C C . LEU A 1 91 ? -11.281 11.111 -7.047 1.00 35.00 91 LEU A C 1
ATOM 711 O O . LEU A 1 91 ? -10.196 10.537 -7.071 1.00 35.00 91 LEU A O 1
ATOM 715 N N . PHE A 1 92 ? -11.609 12.155 -7.800 1.00 32.62 92 PHE A N 1
ATOM 716 C CA . PHE A 1 92 ? -10.745 13.002 -8.599 1.00 32.62 92 PHE A CA 1
ATOM 717 C C . PHE A 1 92 ? -9.543 13.519 -7.794 1.00 32.62 92 PHE A C 1
ATOM 719 O O . PHE A 1 92 ? -9.716 14.141 -6.748 1.00 32.62 92 PHE A O 1
ATOM 726 N N . LEU A 1 93 ? -8.343 13.379 -8.357 1.00 30.30 93 LEU A N 1
ATOM 727 C CA . LEU A 1 93 ? -7.224 14.284 -8.097 1.00 30.30 93 LEU A CA 1
ATOM 728 C C . LEU A 1 93 ? -6.994 15.111 -9.365 1.00 30.30 93 LEU A C 1
ATOM 730 O O . LEU A 1 93 ? -6.215 14.737 -10.237 1.00 30.30 93 LEU A O 1
ATOM 734 N N . THR A 1 94 ? -7.702 16.233 -9.489 1.00 33.69 94 THR A N 1
ATOM 735 C CA . THR A 1 94 ? -7.298 17.309 -10.401 1.00 33.69 94 THR A CA 1
ATOM 736 C C . THR A 1 94 ? -6.211 18.125 -9.721 1.00 33.69 94 THR A C 1
ATOM 738 O O . THR A 1 94 ? -6.481 18.854 -8.768 1.00 33.69 94 THR A O 1
ATOM 741 N N . PHE A 1 95 ? -4.985 18.001 -10.223 1.00 32.69 95 PHE A N 1
ATOM 742 C CA . PHE A 1 95 ? -3.954 19.017 -10.051 1.00 32.69 95 PHE A CA 1
ATOM 743 C C . PHE A 1 95 ? -4.380 20.255 -10.852 1.00 32.69 95 PHE A C 1
ATOM 745 O O . PHE A 1 95 ? -4.419 20.206 -12.080 1.00 32.69 95 PHE A O 1
ATOM 752 N N . SER A 1 96 ? -4.719 21.349 -10.168 1.00 31.94 96 SER A N 1
ATOM 753 C CA . SER A 1 96 ? -4.709 22.678 -10.782 1.00 31.94 96 SER A CA 1
ATOM 754 C C . SER A 1 96 ? -3.315 23.271 -10.626 1.00 31.94 96 SER A C 1
ATOM 756 O 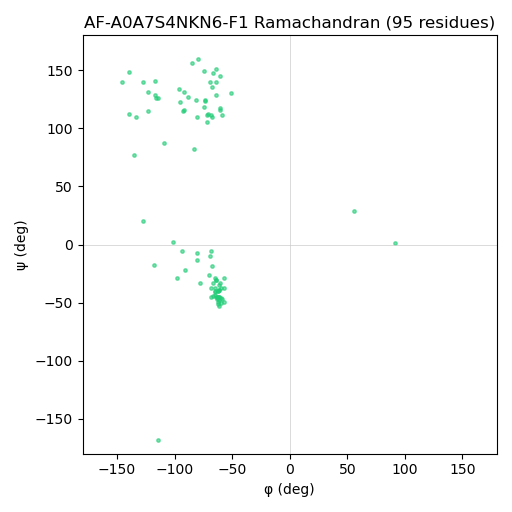O . SER A 1 96 ? -2.756 23.271 -9.529 1.00 31.94 96 SER A O 1
ATOM 758 N N . SER A 1 97 ? -2.786 23.688 -11.776 1.00 38.06 97 SER A N 1
ATOM 759 C CA . SER A 1 97 ? -1.552 24.444 -11.997 1.00 38.06 97 SER A CA 1
ATOM 760 C C . SER A 1 97 ? -1.547 25.812 -11.324 1.00 38.06 97 SER A C 1
ATOM 762 O O . SER A 1 97 ? -2.649 26.353 -11.077 1.00 38.06 97 SER A O 1
#

Radius of gyration: 17.55 Å; Cα contacts (8 Å, |Δi|>4): 77; chains: 1; bounding box: 46×34×48 Å

Mean predicted aligned error: 10.82 Å

Secondary structure (DSSP, 8-state):
------PPPEEEEE-S-HHHHHHHHHHHHHHHHHHSPPPTT-SSPPPP-EEEEE--HHHHHHHHHHT-HHHHHHHHHHTT--TTT-SS---------

Foldseek 3Di:
DDDPDDQDEAEEEAALDPVVQVVVQVVQQVVVQVVDDDDPPHPGDDGRRYHYFHFHNVQLVVCVVVVVVVSNVVSVVVSVDPPVPDDDDDDDDDDDD

pLDDT: mean 75.72, std 20.5, range [29.83, 97.19]

InterPro domains:
  IPR001920 Asp/Glu racemase [G3DSA:3.40.50.1860] (8-81)